Protein AF-A0A7Z9K7F6-F1 (afdb_monomer)

Sequence (144 aa):
MSQDKLQAYAQTQKSSMSSREIEAMAFTKAALKLEDTKKSLDDYDAYASALKFNQLLWTIIQADIVDQENQLPDQLKANILSLSIFVDRQTIKALADTSEKHLDVLININKNLAEGLLTQTENPEVEASVSSTKTAHAQPDVAV

Structure (mmCIF, N/CA/C/O backbone):
data_AF-A0A7Z9K7F6-F1
#
_entry.id   AF-A0A7Z9K7F6-F1
#
loop_
_atom_site.group_PDB
_atom_site.id
_atom_site.type_symbol
_atom_site.label_atom_id
_atom_site.label_alt_id
_atom_site.label_comp_id
_atom_site.label_asym_id
_atom_site.label_entity_id
_atom_site.label_seq_id
_atom_site.pdbx_PDB_ins_code
_atom_site.Cartn_x
_atom_site.Cartn_y
_atom_site.Cartn_z
_atom_site.occupancy
_atom_site.B_iso_or_equiv
_atom_site.auth_seq_id
_atom_site.auth_comp_id
_atom_site.auth_asym_id
_atom_site.auth_atom_id
_atom_site.pdbx_PDB_model_num
ATOM 1 N N . MET A 1 1 ? -21.523 9.763 38.377 1.00 50.19 1 MET A N 1
ATOM 2 C CA . MET A 1 1 ? -21.590 8.730 37.316 1.00 50.19 1 MET A CA 1
ATOM 3 C C . MET A 1 1 ? -21.676 9.295 35.890 1.00 50.19 1 MET A C 1
ATOM 5 O O . MET A 1 1 ? -21.474 8.532 34.956 1.00 50.19 1 MET A O 1
ATOM 9 N N . SER A 1 2 ? -21.927 10.598 35.687 1.00 59.06 2 SER A N 1
ATOM 10 C CA . SER A 1 2 ? -21.989 11.207 34.340 1.00 59.06 2 SER A CA 1
ATOM 11 C C . SER A 1 2 ? -20.655 11.798 33.850 1.00 59.06 2 SER A C 1
ATOM 13 O O . SER A 1 2 ? -20.435 11.870 32.648 1.00 59.06 2 SER A O 1
ATOM 15 N N . GLN A 1 3 ? -19.745 12.177 34.758 1.00 53.28 3 GLN A N 1
ATOM 16 C CA . GLN A 1 3 ? -18.414 12.700 34.404 1.00 53.28 3 GLN A CA 1
ATOM 17 C C . GLN A 1 3 ? -17.435 11.605 33.943 1.00 53.28 3 GLN A C 1
ATOM 19 O O . GLN A 1 3 ? -16.714 11.830 32.976 1.00 53.28 3 GLN A O 1
ATOM 24 N N . ASP A 1 4 ? -17.474 10.405 34.537 1.00 58.19 4 ASP A N 1
ATOM 25 C CA . ASP A 1 4 ? -16.612 9.278 34.128 1.00 58.19 4 ASP A CA 1
ATOM 26 C C . ASP A 1 4 ? -16.872 8.821 32.684 1.00 58.19 4 ASP A C 1
ATOM 28 O O . ASP A 1 4 ? -15.946 8.468 31.960 1.00 58.19 4 ASP A O 1
ATOM 32 N N . LYS A 1 5 ? -18.133 8.872 32.227 1.00 52.94 5 LYS A N 1
ATOM 33 C CA . LYS A 1 5 ? -18.502 8.485 30.855 1.00 52.94 5 LYS A CA 1
ATOM 34 C C . LYS A 1 5 ? -18.020 9.490 29.808 1.00 52.94 5 LYS A C 1
ATOM 36 O O . LYS A 1 5 ? -17.593 9.076 28.738 1.00 52.94 5 LYS A O 1
ATOM 41 N N . LEU A 1 6 ? -18.052 10.788 30.122 1.00 55.25 6 LEU A N 1
ATOM 42 C CA . LEU A 1 6 ? -17.541 11.843 29.238 1.00 55.25 6 LEU A CA 1
ATOM 43 C C . LEU A 1 6 ? -16.011 11.790 29.126 1.00 55.25 6 LEU A C 1
ATOM 45 O O . LEU A 1 6 ? -15.471 11.980 28.041 1.00 55.25 6 LEU A O 1
ATOM 49 N N . GLN A 1 7 ? -15.318 11.480 30.225 1.00 57.47 7 GLN A N 1
ATOM 50 C CA . GLN A 1 7 ? -13.862 11.311 30.231 1.00 57.47 7 GLN A CA 1
ATOM 51 C C . GLN A 1 7 ? -13.423 10.046 29.485 1.00 57.47 7 GLN A C 1
ATOM 53 O O . GLN A 1 7 ? -12.483 10.110 28.697 1.00 57.47 7 GLN A O 1
ATOM 58 N N . ALA A 1 8 ? -14.130 8.923 29.660 1.00 54.91 8 ALA A N 1
ATOM 59 C CA . ALA A 1 8 ? -13.874 7.702 28.897 1.00 54.91 8 ALA A CA 1
ATOM 60 C C . ALA A 1 8 ? -14.124 7.903 27.392 1.00 54.91 8 ALA A C 1
ATOM 62 O O . ALA A 1 8 ? -13.292 7.514 26.579 1.00 54.91 8 ALA A O 1
ATOM 63 N N . TYR A 1 9 ? -15.215 8.582 27.021 1.00 50.44 9 TYR A N 1
ATOM 64 C CA . TYR A 1 9 ? -15.524 8.888 25.622 1.00 50.44 9 TYR A CA 1
ATOM 65 C C . TYR A 1 9 ? -14.474 9.808 24.979 1.00 50.44 9 TYR A C 1
ATOM 67 O O . TYR A 1 9 ? -13.964 9.502 23.903 1.00 50.44 9 TYR A O 1
ATOM 75 N N . ALA A 1 10 ? -14.073 10.883 25.667 1.00 58.25 10 ALA A N 1
ATOM 76 C CA . ALA A 1 10 ? -13.021 11.785 25.195 1.00 58.25 10 ALA A CA 1
ATOM 77 C C . ALA A 1 10 ? -11.656 11.082 25.060 1.00 58.25 10 ALA A C 1
ATOM 79 O O . ALA A 1 10 ? -10.907 11.355 24.121 1.00 58.25 10 ALA A O 1
ATOM 80 N N . GLN A 1 11 ? -11.338 10.150 25.966 1.00 55.91 11 GLN A N 1
ATOM 81 C CA . GLN A 1 11 ? -10.105 9.366 25.907 1.00 55.91 11 GLN A CA 1
ATOM 82 C C . GLN A 1 11 ? -10.110 8.390 24.720 1.00 55.91 11 GLN A C 1
ATOM 84 O O . GLN A 1 11 ? -9.132 8.344 23.976 1.00 55.91 11 GLN A O 1
ATOM 89 N N . THR A 1 12 ? -11.212 7.665 24.488 1.00 60.19 12 THR A N 1
ATOM 90 C CA . THR A 1 12 ? -11.363 6.764 23.331 1.00 60.19 12 THR A CA 1
ATOM 91 C C . THR A 1 12 ? -11.301 7.526 22.008 1.00 60.19 12 THR A C 1
ATOM 93 O O . THR A 1 12 ? -10.617 7.083 21.085 1.00 60.19 12 THR A O 1
ATOM 96 N N . GLN A 1 13 ? -11.940 8.699 21.919 1.00 57.78 13 GLN A N 1
ATOM 97 C CA . GLN A 1 13 ? -11.863 9.548 20.727 1.00 57.78 13 GLN A CA 1
ATOM 98 C C . GLN A 1 13 ? -10.434 10.027 20.455 1.00 57.78 13 GLN A C 1
ATOM 100 O O . GLN A 1 13 ? -9.958 9.899 19.332 1.00 57.78 13 GLN A O 1
ATOM 105 N N . LYS A 1 14 ? -9.712 10.505 21.476 1.00 56.25 14 LYS A N 1
ATOM 106 C CA . LYS A 1 14 ? -8.330 10.978 21.314 1.00 56.25 14 LYS A CA 1
ATOM 107 C C . LYS A 1 14 ? -7.363 9.855 20.927 1.00 56.25 14 LYS A C 1
ATOM 109 O O . LYS A 1 14 ? -6.507 10.056 20.069 1.00 56.25 14 LYS A O 1
ATOM 114 N N . SER A 1 15 ? -7.513 8.671 21.522 1.00 61.88 15 SER A N 1
ATOM 115 C CA . SER A 1 15 ? -6.732 7.486 21.148 1.00 61.88 15 SER A CA 1
ATOM 116 C C . SER A 1 15 ? -7.024 7.036 19.714 1.00 61.88 15 SER A C 1
ATOM 118 O O . SER A 1 15 ? -6.093 6.724 18.977 1.00 61.88 15 SER A O 1
ATOM 120 N N . SER A 1 16 ? -8.290 7.067 19.286 1.00 62.12 16 SER A N 1
ATOM 121 C CA . SER A 1 16 ? -8.678 6.725 17.913 1.00 62.12 16 SER A CA 1
ATOM 122 C C . SER A 1 16 ? -8.180 7.751 16.889 1.00 62.12 16 SER A C 1
ATOM 124 O O . SER A 1 16 ? -7.662 7.361 15.846 1.00 62.12 16 SER A O 1
ATOM 126 N N . MET A 1 17 ? -8.258 9.050 17.199 1.00 60.22 17 MET A N 1
ATOM 127 C CA . MET A 1 17 ? -7.707 10.120 16.356 1.00 60.22 17 MET A CA 1
ATOM 128 C C . MET A 1 17 ? -6.197 9.955 16.159 1.00 60.22 17 MET A C 1
ATOM 130 O O . MET A 1 17 ? -5.730 9.959 15.025 1.00 60.22 17 MET A O 1
ATOM 134 N N . SER A 1 18 ? -5.451 9.697 17.240 1.00 72.81 18 SER A N 1
ATOM 135 C CA . SER A 1 18 ? -4.008 9.442 17.152 1.00 72.81 18 SER A CA 1
ATOM 136 C C . SER A 1 18 ? -3.691 8.190 16.326 1.00 72.81 18 SER A C 1
ATOM 138 O O . SER A 1 18 ? -2.716 8.193 15.576 1.00 72.81 18 SER A O 1
ATOM 140 N N . SER A 1 19 ? -4.519 7.143 16.414 1.00 81.31 19 SER A N 1
ATOM 141 C CA . SER A 1 19 ? -4.370 5.939 15.586 1.00 81.31 19 SER A CA 1
ATOM 142 C C . SER A 1 19 ? -4.558 6.250 14.098 1.00 81.31 19 SER A C 1
ATOM 144 O O . SER A 1 19 ? -3.720 5.876 13.280 1.00 81.31 19 SER A O 1
ATOM 146 N N . ARG A 1 20 ? -5.594 7.023 13.744 1.00 84.94 20 ARG A N 1
ATOM 147 C CA . ARG A 1 20 ? -5.882 7.422 12.353 1.00 84.94 20 ARG A CA 1
ATOM 148 C C . ARG A 1 20 ? -4.800 8.314 11.749 1.00 84.94 20 ARG A C 1
ATOM 150 O O . ARG A 1 20 ? -4.456 8.156 10.580 1.00 84.94 20 ARG A O 1
ATOM 157 N N . GLU A 1 21 ? -4.233 9.232 12.530 1.00 88.56 21 GLU A N 1
ATOM 158 C CA . GLU A 1 21 ? -3.105 10.063 12.088 1.00 88.56 21 GLU A CA 1
ATOM 159 C C . GLU A 1 21 ? -1.865 9.208 11.783 1.00 88.56 21 GLU A C 1
ATOM 161 O O . GLU A 1 21 ? -1.214 9.397 10.753 1.00 88.56 21 GLU A O 1
ATOM 166 N N . ILE A 1 22 ? -1.565 8.223 12.637 1.00 91.69 22 ILE A N 1
ATOM 167 C CA . ILE A 1 22 ? -0.452 7.286 12.430 1.00 91.69 22 ILE A CA 1
ATOM 168 C C . ILE A 1 22 ? -0.671 6.453 11.159 1.00 91.69 22 ILE A C 1
ATOM 170 O O . ILE A 1 22 ? 0.259 6.297 10.361 1.00 91.69 22 ILE A O 1
ATOM 174 N N . GLU A 1 23 ? -1.888 5.960 10.931 1.00 92.94 23 GLU A N 1
ATOM 175 C CA . GLU A 1 23 ? -2.253 5.235 9.709 1.00 92.94 23 GLU A CA 1
ATOM 176 C C . GLU A 1 23 ? -2.081 6.109 8.460 1.00 92.94 23 GLU A C 1
ATOM 178 O O . GLU A 1 23 ? -1.440 5.689 7.492 1.00 92.94 23 GLU A O 1
ATOM 183 N N . ALA A 1 24 ? -2.571 7.353 8.490 1.00 95.06 24 ALA A N 1
ATOM 184 C CA . ALA A 1 24 ? -2.425 8.293 7.380 1.00 95.06 24 ALA A CA 1
ATOM 185 C C . ALA A 1 24 ? -0.949 8.569 7.049 1.00 95.06 24 ALA A C 1
ATOM 187 O O . ALA A 1 24 ? -0.547 8.575 5.878 1.00 95.06 24 ALA A O 1
ATOM 188 N N . MET A 1 25 ? -0.108 8.737 8.075 1.00 95.69 25 MET A N 1
ATOM 189 C CA . MET A 1 25 ? 1.338 8.887 7.903 1.00 95.69 25 MET A CA 1
ATOM 190 C C . MET A 1 25 ? 1.983 7.630 7.308 1.00 95.69 25 MET A C 1
ATOM 192 O O . MET A 1 25 ? 2.875 7.739 6.460 1.00 95.69 25 MET A O 1
ATOM 196 N N . ALA A 1 26 ? 1.542 6.437 7.714 1.00 97.12 26 ALA A N 1
ATOM 197 C CA . ALA A 1 26 ? 2.049 5.176 7.182 1.00 97.12 26 ALA A CA 1
ATOM 198 C C . ALA A 1 26 ? 1.714 5.012 5.688 1.00 97.12 26 ALA A C 1
ATOM 200 O O . ALA A 1 26 ? 2.612 4.711 4.894 1.00 97.12 26 ALA A O 1
ATOM 201 N N . PHE A 1 27 ? 0.471 5.299 5.285 1.00 98.12 27 PHE A N 1
ATOM 202 C CA . PHE A 1 27 ? 0.065 5.310 3.875 1.00 98.12 27 PHE A CA 1
ATOM 203 C C . PHE A 1 27 ? 0.824 6.361 3.060 1.00 98.12 27 PHE A C 1
ATOM 205 O O . PHE A 1 27 ? 1.326 6.055 1.976 1.00 98.12 27 PHE A O 1
ATOM 212 N N . THR A 1 28 ? 1.005 7.567 3.606 1.00 98.12 28 THR A N 1
ATOM 213 C CA . THR A 1 28 ? 1.811 8.622 2.969 1.00 98.12 28 THR A CA 1
ATOM 214 C C . THR A 1 28 ? 3.245 8.149 2.729 1.00 98.12 28 THR A C 1
ATOM 216 O O . THR A 1 28 ? 3.782 8.283 1.629 1.00 98.12 28 THR A O 1
ATOM 219 N N . LYS A 1 29 ? 3.867 7.523 3.734 1.00 98.19 29 LYS A N 1
ATOM 220 C CA . LYS A 1 29 ? 5.222 6.973 3.622 1.00 98.19 29 LYS A CA 1
ATOM 221 C C . LYS A 1 29 ? 5.315 5.867 2.568 1.00 98.19 29 LYS A C 1
ATOM 223 O O . LYS A 1 29 ? 6.304 5.821 1.837 1.00 98.19 29 LYS A O 1
ATOM 228 N N . ALA A 1 30 ? 4.316 4.989 2.475 1.00 98.38 30 ALA A N 1
ATOM 229 C CA . ALA A 1 30 ? 4.265 3.956 1.441 1.00 98.38 30 ALA A CA 1
ATOM 230 C C . ALA A 1 30 ? 4.156 4.566 0.037 1.00 98.38 30 ALA A C 1
ATOM 232 O O . ALA A 1 30 ? 4.911 4.179 -0.853 1.00 98.38 30 ALA A O 1
ATOM 233 N N . ALA A 1 31 ? 3.283 5.562 -0.148 1.00 98.44 31 ALA A N 1
ATOM 234 C CA . ALA A 1 31 ? 3.149 6.279 -1.413 1.00 98.44 31 ALA A CA 1
ATOM 235 C C . ALA A 1 31 ? 4.462 6.953 -1.839 1.00 98.44 31 ALA A C 1
ATOM 237 O O . ALA A 1 31 ? 4.877 6.800 -2.983 1.00 98.44 31 ALA A O 1
ATOM 238 N N . LEU A 1 32 ? 5.147 7.641 -0.919 1.00 98.19 32 LEU A N 1
ATOM 239 C CA . LEU A 1 32 ? 6.433 8.288 -1.203 1.00 98.19 32 LEU A CA 1
ATOM 240 C C . LEU A 1 32 ? 7.515 7.278 -1.594 1.00 98.19 32 LEU A C 1
ATOM 242 O O . LEU A 1 32 ? 8.235 7.504 -2.559 1.00 98.19 32 LEU A O 1
ATOM 246 N N . LYS A 1 33 ? 7.594 6.136 -0.899 1.00 97.94 33 LYS A N 1
ATOM 247 C CA . LYS A 1 33 ? 8.545 5.069 -1.245 1.00 97.94 33 LYS A CA 1
ATOM 248 C C . LYS A 1 33 ? 8.325 4.516 -2.650 1.00 97.94 33 LYS A C 1
ATOM 250 O O . LYS A 1 33 ? 9.299 4.266 -3.347 1.00 97.94 33 LYS A O 1
ATOM 255 N N . LEU A 1 34 ? 7.070 4.318 -3.047 1.00 98.25 34 LEU A N 1
ATOM 256 C CA . LEU A 1 34 ? 6.727 3.873 -4.399 1.00 98.25 34 LEU A CA 1
ATOM 257 C C . LEU A 1 34 ? 6.991 4.974 -5.442 1.00 98.25 34 LEU A C 1
ATOM 259 O O . LEU A 1 34 ? 7.394 4.673 -6.557 1.00 98.25 34 LEU A O 1
ATOM 263 N N . GLU A 1 35 ? 6.791 6.250 -5.103 1.00 97.75 35 GLU A N 1
ATOM 264 C CA . GLU A 1 35 ? 7.104 7.368 -6.003 1.00 97.75 35 GLU A CA 1
ATOM 265 C C . GLU A 1 35 ? 8.618 7.516 -6.219 1.00 97.75 35 GLU A C 1
ATOM 267 O O . GLU A 1 35 ? 9.071 7.788 -7.328 1.00 97.75 35 GLU A O 1
ATOM 272 N N . ASP A 1 36 ? 9.420 7.301 -5.175 1.00 96.38 36 ASP A N 1
ATOM 273 C CA . ASP A 1 36 ? 10.877 7.380 -5.269 1.00 96.38 36 ASP A CA 1
ATOM 274 C C . A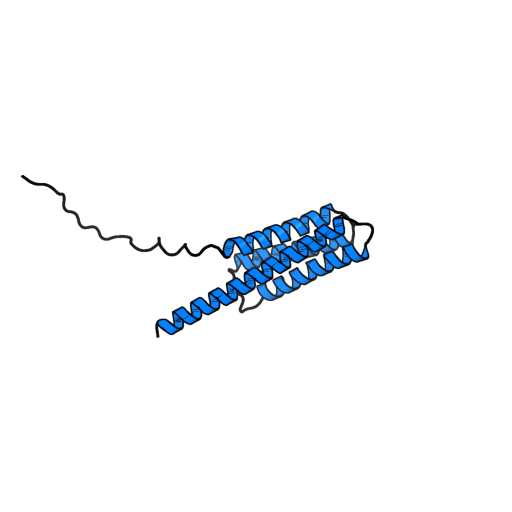SP A 1 36 ? 11.457 6.315 -6.204 1.00 96.38 36 ASP A C 1
ATOM 276 O O . ASP A 1 36 ? 12.385 6.620 -6.955 1.00 96.38 36 ASP A O 1
ATOM 280 N N . THR A 1 37 ? 10.893 5.102 -6.232 1.00 95.00 37 THR A N 1
ATOM 281 C CA . THR A 1 37 ? 11.368 4.041 -7.137 1.00 95.00 37 THR A CA 1
ATOM 282 C C . THR A 1 37 ? 11.027 4.301 -8.601 1.00 95.00 37 THR A C 1
ATOM 284 O O . THR A 1 37 ? 11.732 3.805 -9.476 1.00 95.00 37 THR A O 1
ATOM 287 N N . LYS A 1 38 ? 10.031 5.146 -8.910 1.00 93.56 38 LYS A N 1
ATOM 288 C CA . LYS A 1 38 ? 9.758 5.568 -10.298 1.00 93.56 38 LYS A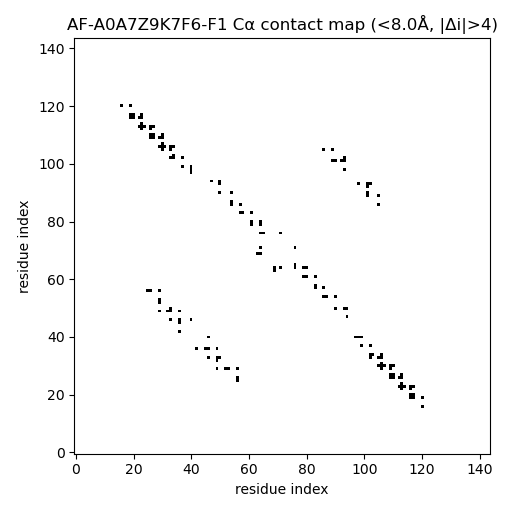 CA 1
ATOM 289 C C . LYS A 1 38 ? 10.926 6.323 -10.930 1.00 93.56 38 LYS A C 1
ATOM 291 O O . LYS A 1 38 ? 11.035 6.361 -12.147 1.00 93.56 38 LYS A O 1
ATOM 296 N N . LYS A 1 39 ? 11.815 6.912 -10.123 1.00 91.38 39 LYS A N 1
ATOM 297 C CA . LYS A 1 39 ? 12.995 7.637 -10.619 1.00 91.38 39 LYS A CA 1
ATOM 298 C C . LYS A 1 39 ? 14.058 6.703 -11.214 1.00 91.38 39 LYS A C 1
ATOM 300 O O . LYS A 1 39 ? 14.894 7.182 -11.972 1.00 91.38 39 LYS A O 1
ATOM 305 N N . SER A 1 40 ? 14.045 5.413 -10.858 1.00 90.94 40 SER A N 1
ATOM 306 C CA . SER A 1 40 ? 15.031 4.413 -11.290 1.00 90.94 40 SER A CA 1
ATOM 307 C C . SER A 1 40 ? 14.412 3.009 -11.242 1.00 90.94 40 SER A C 1
ATOM 309 O O . SER A 1 40 ? 14.562 2.276 -10.268 1.00 90.94 40 SER A O 1
ATOM 311 N N . LEU A 1 41 ? 13.662 2.639 -12.284 1.00 92.19 41 LEU A N 1
ATOM 312 C CA . LEU A 1 41 ? 13.036 1.309 -12.384 1.00 92.19 41 LEU A CA 1
ATOM 313 C C . LEU A 1 41 ? 14.026 0.174 -12.685 1.00 92.19 41 LEU A C 1
ATOM 315 O O . LEU A 1 41 ? 13.682 -1.000 -12.562 1.00 92.19 41 LEU A O 1
ATOM 319 N N . ASP A 1 42 ? 15.228 0.523 -13.128 1.00 93.50 42 ASP A N 1
ATOM 320 C CA . ASP A 1 42 ? 16.341 -0.386 -13.383 1.00 93.50 42 ASP A CA 1
ATOM 321 C C . ASP A 1 42 ? 16.938 -0.967 -12.090 1.00 93.50 42 ASP A C 1
ATOM 323 O O . ASP A 1 42 ? 17.479 -2.074 -12.113 1.00 93.50 42 ASP A O 1
ATOM 327 N N . ASP A 1 43 ? 16.765 -0.286 -10.953 1.00 95.50 43 ASP A N 1
ATOM 328 C CA . ASP A 1 43 ? 17.051 -0.839 -9.628 1.00 95.50 43 ASP A CA 1
ATOM 329 C C . ASP A 1 43 ? 15.882 -1.716 -9.147 1.00 95.50 43 ASP A C 1
ATOM 331 O O . ASP A 1 43 ? 14.980 -1.295 -8.410 1.00 95.50 43 ASP A O 1
ATOM 335 N N . TYR A 1 44 ? 15.895 -2.975 -9.591 1.00 95.50 44 TYR A N 1
ATOM 336 C CA . TYR A 1 44 ? 14.858 -3.942 -9.238 1.00 95.50 44 TYR A CA 1
ATOM 337 C C . TYR A 1 44 ? 14.797 -4.235 -7.730 1.00 95.50 44 TYR A C 1
ATOM 339 O O . TYR A 1 44 ? 13.711 -4.475 -7.198 1.00 95.50 44 TYR A O 1
ATOM 347 N N . ASP A 1 45 ? 15.924 -4.193 -7.017 1.00 96.25 45 ASP A N 1
ATOM 348 C CA . ASP A 1 45 ? 15.945 -4.458 -5.576 1.00 96.25 45 ASP A CA 1
ATOM 349 C C . ASP A 1 45 ? 15.244 -3.334 -4.804 1.00 96.25 45 ASP A C 1
ATOM 351 O O . ASP A 1 45 ? 14.418 -3.607 -3.922 1.00 96.25 45 ASP A O 1
ATOM 355 N N . ALA A 1 46 ? 15.494 -2.072 -5.171 1.00 96.12 46 ALA A N 1
ATOM 356 C CA . ALA A 1 46 ? 14.761 -0.933 -4.624 1.00 96.12 46 ALA A CA 1
ATOM 357 C C . ALA A 1 46 ? 13.266 -1.001 -4.974 1.00 96.12 46 ALA A C 1
ATOM 359 O O . ALA A 1 46 ? 12.419 -0.824 -4.090 1.00 96.12 46 ALA A O 1
ATOM 360 N N . TYR A 1 47 ? 12.935 -1.328 -6.228 1.00 97.62 47 TYR A N 1
ATOM 361 C CA . TYR A 1 47 ? 11.560 -1.504 -6.702 1.00 97.62 47 TYR A CA 1
ATOM 362 C C . TYR A 1 47 ? 10.804 -2.572 -5.894 1.00 97.62 47 TYR A C 1
ATOM 364 O O . TYR A 1 47 ? 9.747 -2.304 -5.311 1.00 97.62 47 TYR A O 1
ATOM 372 N N . ALA A 1 48 ? 11.376 -3.773 -5.782 1.00 97.56 48 ALA A N 1
ATOM 373 C CA . ALA A 1 48 ? 10.789 -4.884 -5.043 1.00 97.56 48 ALA A CA 1
ATOM 374 C C . ALA A 1 48 ? 10.700 -4.592 -3.537 1.00 97.56 48 ALA A C 1
ATOM 376 O O . ALA A 1 48 ? 9.731 -4.988 -2.886 1.00 97.56 48 ALA A O 1
ATOM 377 N N . SER A 1 49 ? 11.679 -3.884 -2.969 1.00 97.75 49 SER A N 1
ATOM 378 C CA . SER A 1 49 ? 11.668 -3.464 -1.564 1.00 97.75 49 SER A CA 1
ATOM 379 C C . SER A 1 49 ? 10.530 -2.483 -1.261 1.00 97.75 49 SER A C 1
ATOM 381 O O . SER A 1 49 ? 9.822 -2.650 -0.265 1.00 97.75 49 SER A O 1
ATOM 383 N N . ALA A 1 50 ? 10.280 -1.504 -2.138 1.00 98.06 50 ALA A N 1
ATOM 384 C CA . ALA A 1 50 ? 9.159 -0.575 -1.985 1.00 98.06 50 ALA A CA 1
ATOM 385 C C . ALA A 1 50 ? 7.798 -1.286 -2.073 1.00 98.06 50 ALA A C 1
ATOM 387 O O . ALA A 1 50 ? 6.911 -1.025 -1.258 1.00 98.06 50 ALA A O 1
ATOM 388 N N . LEU A 1 51 ? 7.651 -2.237 -3.000 1.00 98.38 51 LEU A N 1
ATOM 389 C CA . LEU A 1 51 ? 6.450 -3.068 -3.117 1.00 98.38 51 LEU A CA 1
ATOM 390 C C . LEU A 1 51 ? 6.222 -3.955 -1.887 1.00 98.38 51 LEU A C 1
ATOM 392 O O . LEU A 1 51 ? 5.105 -4.014 -1.376 1.00 98.38 51 LEU A O 1
ATOM 396 N N . LYS A 1 52 ? 7.274 -4.590 -1.356 1.00 98.00 52 LYS A N 1
ATOM 397 C CA . LYS A 1 52 ? 7.198 -5.376 -0.111 1.00 98.00 52 LYS A CA 1
ATOM 398 C C . LYS A 1 52 ? 6.832 -4.511 1.091 1.00 98.00 52 LYS A C 1
ATOM 400 O O . LYS A 1 52 ? 6.041 -4.936 1.926 1.00 98.00 52 LYS A O 1
ATOM 405 N N . PHE A 1 53 ? 7.371 -3.293 1.171 1.00 98.31 53 PHE A N 1
ATOM 406 C CA . PHE A 1 53 ? 6.988 -2.335 2.206 1.00 98.31 53 PHE A CA 1
ATOM 407 C C . PHE A 1 53 ? 5.495 -1.990 2.120 1.00 98.31 53 PHE A C 1
ATOM 409 O O . PHE A 1 53 ? 4.804 -2.008 3.137 1.00 98.31 53 PHE A O 1
ATOM 416 N N . ASN A 1 54 ? 4.993 -1.721 0.911 1.00 98.31 54 ASN A N 1
ATOM 417 C CA . ASN A 1 54 ? 3.572 -1.477 0.681 1.00 98.31 54 ASN A CA 1
ATOM 418 C C . ASN A 1 54 ? 2.711 -2.682 1.093 1.00 98.31 54 ASN A C 1
ATOM 420 O O . ASN A 1 54 ? 1.736 -2.516 1.819 1.00 98.31 54 ASN A O 1
ATOM 424 N N . GLN A 1 55 ? 3.090 -3.893 0.684 1.00 98.00 55 GLN A N 1
ATOM 425 C CA . GLN A 1 55 ? 2.365 -5.111 1.047 1.00 98.00 55 GLN A CA 1
ATOM 426 C C . GLN A 1 55 ? 2.328 -5.336 2.563 1.00 98.00 55 GLN A C 1
ATOM 428 O O . GLN A 1 55 ? 1.268 -5.629 3.108 1.00 98.00 55 GLN A O 1
ATOM 433 N N . LEU A 1 56 ? 3.455 -5.141 3.255 1.00 97.94 56 LEU A N 1
ATOM 434 C CA . LEU A 1 56 ? 3.527 -5.281 4.710 1.00 97.94 56 LEU A CA 1
ATOM 435 C C . LEU A 1 56 ? 2.582 -4.309 5.426 1.00 97.94 56 LEU A C 1
ATOM 437 O O . LEU A 1 56 ? 1.895 -4.713 6.362 1.00 97.94 56 LEU A O 1
ATOM 441 N N . LEU A 1 57 ? 2.519 -3.048 4.981 1.00 98.19 57 LEU A N 1
ATOM 442 C CA . LEU A 1 57 ? 1.560 -2.081 5.517 1.00 98.19 57 LEU A CA 1
ATOM 443 C C . LEU A 1 57 ? 0.126 -2.605 5.379 1.00 98.19 57 LEU A C 1
ATOM 445 O O . LEU A 1 57 ? -0.618 -2.626 6.353 1.00 98.19 57 LEU A O 1
ATOM 449 N N . TRP A 1 58 ? -0.243 -3.086 4.193 1.00 98.00 58 TRP A N 1
ATOM 450 C CA . TRP A 1 58 ? -1.578 -3.627 3.946 1.00 98.00 58 TRP A CA 1
ATOM 451 C C . TRP A 1 58 ? -1.886 -4.892 4.753 1.00 98.00 58 TRP A C 1
ATOM 453 O O . TRP A 1 58 ? -3.024 -5.060 5.185 1.00 98.00 58 TRP A O 1
ATOM 463 N N . THR A 1 59 ? -0.892 -5.741 5.030 1.00 96.62 59 THR A N 1
ATOM 464 C CA . THR A 1 59 ? -1.044 -6.875 5.957 1.00 96.62 59 THR A CA 1
ATOM 465 C C . THR A 1 59 ? -1.351 -6.408 7.381 1.00 96.62 59 THR A C 1
ATOM 467 O O . THR A 1 59 ? -2.227 -6.975 8.028 1.00 96.62 59 THR A O 1
ATOM 470 N N . ILE A 1 60 ? -0.672 -5.363 7.864 1.00 95.62 60 ILE A N 1
ATOM 471 C CA . ILE A 1 60 ? -0.921 -4.794 9.199 1.00 95.62 60 ILE A CA 1
ATOM 472 C C . ILE A 1 60 ? -2.333 -4.204 9.273 1.00 95.62 60 ILE A C 1
ATOM 474 O O . ILE A 1 60 ? -3.067 -4.504 10.208 1.00 95.62 60 ILE A O 1
ATOM 478 N N . ILE A 1 61 ? -2.737 -3.430 8.261 1.00 94.75 61 ILE A N 1
ATOM 479 C CA . ILE A 1 61 ? -4.090 -2.863 8.181 1.00 94.75 61 ILE A CA 1
ATOM 480 C C . ILE A 1 61 ? -5.138 -3.975 8.141 1.00 94.75 61 ILE A C 1
ATOM 482 O O . ILE A 1 61 ? -6.117 -3.924 8.872 1.00 94.75 61 ILE A O 1
ATOM 486 N N . GLN A 1 62 ? -4.936 -5.015 7.331 1.00 95.38 62 GLN A N 1
ATOM 487 C CA . GLN A 1 62 ? -5.857 -6.147 7.289 1.00 95.38 62 GLN A CA 1
ATOM 488 C C . GLN A 1 62 ? -5.989 -6.822 8.660 1.00 95.38 62 GLN A C 1
ATOM 490 O O . GLN A 1 62 ? -7.110 -7.137 9.053 1.00 95.38 62 GLN A O 1
ATOM 495 N N . ALA A 1 63 ? -4.876 -7.032 9.370 1.00 94.81 63 ALA A N 1
ATOM 496 C CA . ALA A 1 63 ? -4.879 -7.633 10.700 1.00 94.81 63 ALA A CA 1
ATOM 497 C C . ALA A 1 63 ? -5.683 -6.796 11.709 1.00 94.81 63 ALA A C 1
ATOM 499 O O . ALA A 1 63 ? -6.476 -7.364 12.453 1.00 94.81 63 ALA A O 1
ATOM 500 N N . ASP A 1 64 ? -5.540 -5.468 11.681 1.00 93.12 64 ASP A N 1
ATOM 501 C CA . ASP A 1 64 ? -6.326 -4.560 12.526 1.00 93.12 64 ASP A CA 1
ATOM 502 C C . ASP A 1 64 ? -7.827 -4.589 12.180 1.00 93.12 64 ASP A C 1
ATOM 504 O O . ASP A 1 64 ? -8.683 -4.660 13.058 1.00 93.12 64 ASP A O 1
ATOM 508 N N . ILE A 1 65 ? -8.172 -4.613 10.891 1.00 92.94 65 ILE A N 1
ATOM 509 C CA . ILE A 1 65 ? -9.568 -4.598 10.426 1.00 92.94 65 ILE A CA 1
ATOM 510 C C . ILE A 1 65 ? -10.342 -5.861 10.822 1.00 92.94 65 ILE A C 1
ATOM 512 O O . ILE A 1 65 ? -11.551 -5.786 11.072 1.00 92.94 65 ILE A O 1
ATOM 516 N N . VAL A 1 66 ? -9.677 -7.021 10.845 1.00 93.19 66 VAL A N 1
ATOM 517 C CA . VAL A 1 66 ? -10.303 -8.300 11.229 1.00 93.19 66 VAL A CA 1
ATOM 518 C C . VAL A 1 66 ? -10.307 -8.541 12.738 1.00 93.19 66 VAL A C 1
ATOM 520 O O . VAL A 1 66 ? -10.901 -9.527 13.181 1.00 93.19 66 VAL A O 1
ATOM 523 N N . ASP A 1 67 ? -9.670 -7.668 13.520 1.00 92.75 67 ASP A N 1
ATOM 524 C CA . ASP A 1 67 ? -9.695 -7.755 14.974 1.00 92.75 67 ASP A CA 1
ATOM 525 C C . ASP A 1 67 ? -11.134 -7.594 15.504 1.00 92.75 67 ASP A C 1
ATOM 527 O O . ASP A 1 67 ? -11.939 -6.804 14.993 1.00 92.75 67 ASP A O 1
ATOM 531 N N . GLN A 1 68 ? -11.481 -8.373 16.531 1.00 87.38 68 GLN A N 1
ATOM 532 C CA . GLN A 1 68 ? -12.814 -8.345 17.140 1.00 87.38 68 GLN A CA 1
ATOM 533 C C . GLN A 1 68 ? -13.085 -7.029 17.877 1.00 87.38 68 GLN A C 1
ATOM 535 O O . GLN A 1 68 ? -14.243 -6.633 18.011 1.00 87.38 68 GLN A O 1
ATOM 540 N N . GLU A 1 69 ? -12.035 -6.346 18.333 1.00 88.88 69 GLU A N 1
ATOM 541 C CA . GLU A 1 69 ? -12.112 -5.052 19.006 1.00 88.88 69 GLU A CA 1
ATOM 542 C C . GLU A 1 69 ? -12.224 -3.880 18.018 1.00 88.88 69 GLU A C 1
ATOM 544 O O . GLU A 1 69 ? -12.520 -2.755 18.431 1.00 88.88 69 GLU A O 1
ATOM 549 N N . ASN A 1 70 ? -12.045 -4.116 16.711 1.00 89.00 70 ASN A N 1
ATOM 550 C CA . ASN A 1 70 ? -12.176 -3.073 15.701 1.00 89.00 70 ASN A CA 1
ATOM 551 C C . ASN A 1 70 ? -13.641 -2.613 15.581 1.00 89.00 70 ASN A C 1
ATOM 553 O O . ASN A 1 70 ? -14.546 -3.403 15.302 1.00 89.00 70 ASN A O 1
ATOM 557 N N . GLN A 1 71 ? -13.883 -1.313 15.749 1.00 88.44 71 GLN A N 1
ATOM 558 C CA . GLN A 1 71 ? -15.232 -0.734 15.842 1.00 88.44 71 GLN A CA 1
ATOM 559 C C . GLN A 1 71 ? -15.761 -0.171 14.515 1.00 88.44 71 GLN A C 1
ATOM 561 O O . GLN A 1 71 ? -16.788 0.510 14.495 1.00 88.44 71 GLN A O 1
ATOM 566 N N . LEU A 1 72 ? -15.071 -0.407 13.395 1.00 87.56 72 LEU A N 1
ATOM 567 C CA . LEU A 1 72 ? -15.547 0.071 12.100 1.00 87.56 72 LEU A CA 1
ATOM 568 C C . LEU A 1 72 ? -16.827 -0.669 11.670 1.00 87.56 72 LEU A C 1
ATOM 570 O O . LEU A 1 72 ? -16.961 -1.867 11.927 1.00 87.56 72 LEU A O 1
ATOM 574 N N . PRO A 1 73 ? -17.753 0.004 10.963 1.00 91.50 73 PRO A N 1
ATOM 575 C CA . PRO A 1 73 ? -18.932 -0.650 10.404 1.00 91.50 73 PRO A CA 1
ATOM 576 C C . PRO A 1 73 ? -18.561 -1.798 9.457 1.00 91.50 73 PRO A C 1
ATOM 578 O O . PRO A 1 73 ? -17.637 -1.661 8.652 1.00 91.50 73 PRO A O 1
ATOM 581 N N . ASP A 1 74 ? -19.334 -2.886 9.474 1.00 90.44 74 ASP A N 1
ATOM 582 C CA . ASP A 1 74 ? -19.055 -4.099 8.685 1.00 90.44 74 ASP A CA 1
ATOM 583 C C . ASP A 1 74 ? -18.872 -3.821 7.189 1.00 90.44 74 ASP A C 1
ATOM 585 O O . ASP A 1 74 ? -17.963 -4.357 6.556 1.00 90.44 74 ASP A O 1
ATOM 589 N N . GLN A 1 75 ? -19.686 -2.927 6.621 1.00 92.75 75 GLN A N 1
ATOM 590 C CA . GLN A 1 75 ? -19.559 -2.542 5.215 1.00 92.75 75 GLN A CA 1
ATOM 591 C C . GLN A 1 75 ? -18.212 -1.868 4.922 1.00 92.75 75 GLN A C 1
ATOM 593 O O . GLN A 1 75 ? -17.618 -2.097 3.868 1.00 92.75 75 GLN A O 1
ATOM 598 N N . LEU A 1 76 ? -17.719 -1.037 5.844 1.00 90.25 76 LEU A N 1
ATOM 599 C CA . LEU A 1 76 ? -16.432 -0.368 5.689 1.00 90.25 76 LEU A CA 1
ATOM 600 C C . LEU A 1 76 ? -15.285 -1.374 5.817 1.00 90.25 76 LEU A C 1
ATOM 602 O O . LEU A 1 76 ? -14.394 -1.373 4.968 1.00 90.25 76 LEU A O 1
ATOM 606 N N . LYS A 1 77 ? -15.352 -2.284 6.798 1.00 92.19 77 LYS A N 1
ATOM 607 C CA . LYS A 1 77 ? -14.401 -3.399 6.925 1.00 92.19 77 LYS A CA 1
ATOM 608 C C . LYS A 1 77 ? -14.345 -4.223 5.635 1.00 92.19 77 LYS A C 1
ATOM 610 O O . LYS A 1 77 ? -13.267 -4.423 5.082 1.00 92.19 77 LYS A O 1
ATOM 615 N N . ALA A 1 78 ? -15.498 -4.623 5.094 1.00 95.75 78 ALA A N 1
ATOM 616 C CA . ALA A 1 78 ? -15.586 -5.392 3.851 1.00 95.75 78 ALA A CA 1
ATOM 617 C C . ALA A 1 78 ? -14.979 -4.655 2.643 1.00 95.75 78 ALA A C 1
ATOM 619 O O . ALA A 1 78 ? -14.281 -5.266 1.827 1.00 95.75 78 ALA A O 1
ATOM 620 N N . ASN A 1 79 ? -15.196 -3.340 2.539 1.00 95.19 79 ASN A N 1
ATOM 621 C CA . ASN A 1 79 ? -14.598 -2.519 1.487 1.00 95.19 79 ASN A CA 1
ATOM 622 C C . ASN A 1 79 ? -13.064 -2.461 1.616 1.00 95.19 79 ASN A C 1
ATOM 624 O O . ASN A 1 79 ? -12.366 -2.627 0.615 1.00 95.19 79 ASN A O 1
ATOM 628 N N . ILE A 1 80 ? -12.532 -2.283 2.831 1.00 94.88 80 ILE A N 1
ATOM 629 C CA . ILE A 1 80 ? -11.080 -2.242 3.082 1.00 94.88 80 ILE A CA 1
ATOM 630 C C . ILE A 1 80 ? -10.436 -3.603 2.788 1.00 94.88 80 ILE A C 1
ATOM 632 O O . ILE A 1 80 ? -9.412 -3.659 2.112 1.00 94.88 80 ILE A O 1
ATOM 636 N N . LEU A 1 81 ? -11.066 -4.706 3.203 1.00 96.50 81 LEU A N 1
ATOM 637 C CA . LEU A 1 81 ? -10.603 -6.063 2.884 1.00 96.50 81 LEU A CA 1
ATOM 638 C C . LEU A 1 81 ? -10.628 -6.345 1.375 1.00 96.50 81 LEU A C 1
ATOM 640 O O . LEU A 1 81 ? -9.734 -6.993 0.834 1.00 96.50 81 LEU A O 1
ATOM 644 N N . SER A 1 82 ? -11.628 -5.828 0.660 1.00 97.69 82 SER A N 1
ATOM 645 C CA . SER A 1 82 ? -11.677 -5.943 -0.802 1.00 97.69 82 SER A CA 1
ATOM 646 C C . SER A 1 82 ? -10.535 -5.170 -1.467 1.00 97.69 82 SER A C 1
ATOM 648 O O . SER A 1 82 ? -9.917 -5.666 -2.413 1.00 97.69 82 SER A O 1
ATOM 650 N N . LEU A 1 83 ? -10.216 -3.977 -0.953 1.00 97.31 83 LEU A N 1
ATOM 651 C CA . LEU A 1 83 ? -9.066 -3.195 -1.407 1.00 97.31 83 LEU A CA 1
ATOM 652 C C . LEU A 1 83 ? -7.737 -3.888 -1.091 1.00 97.31 83 LEU 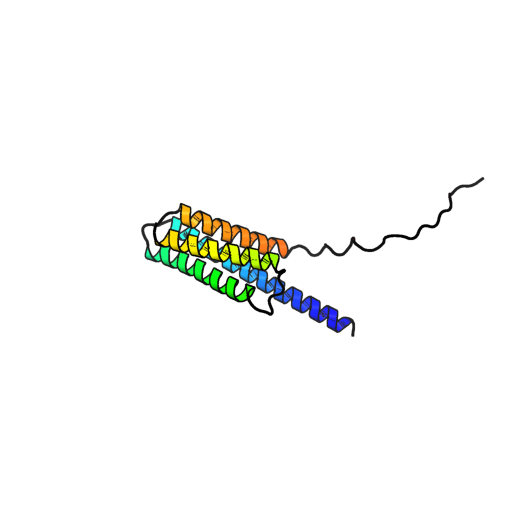A C 1
ATOM 654 O O . LEU A 1 83 ? -6.860 -3.890 -1.952 1.00 97.31 83 LEU A O 1
ATOM 658 N N . SER A 1 84 ? -7.589 -4.530 0.073 1.00 97.25 84 SER A N 1
ATOM 659 C CA . SER A 1 84 ? -6.350 -5.238 0.419 1.00 97.25 84 SER A CA 1
ATOM 660 C C . SER A 1 84 ? -6.066 -6.378 -0.565 1.00 97.25 84 SER A C 1
ATOM 662 O O . SER A 1 84 ? -4.961 -6.480 -1.091 1.00 97.25 84 SER A O 1
ATOM 664 N N . ILE A 1 85 ? -7.094 -7.155 -0.931 1.00 97.69 85 ILE A N 1
ATOM 665 C CA . ILE A 1 85 ? -6.987 -8.211 -1.952 1.00 97.69 85 ILE A CA 1
ATOM 666 C C . ILE A 1 85 ? -6.572 -7.630 -3.311 1.00 97.69 85 ILE A C 1
ATOM 668 O O . ILE A 1 85 ? -5.770 -8.228 -4.035 1.00 97.69 85 ILE A O 1
ATOM 672 N N . PHE A 1 86 ? -7.128 -6.477 -3.691 1.00 98.31 86 PHE A N 1
ATOM 673 C CA . PHE A 1 86 ? -6.731 -5.796 -4.921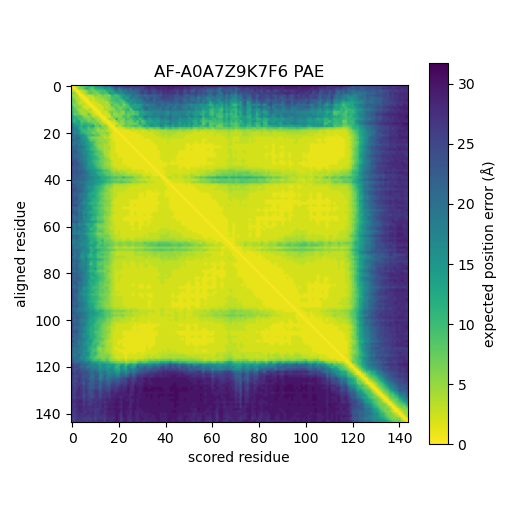 1.00 98.31 86 PHE A CA 1
ATOM 674 C C . PHE A 1 86 ? -5.258 -5.369 -4.876 1.00 98.31 86 PHE A C 1
ATOM 676 O O . PHE A 1 86 ? -4.526 -5.615 -5.837 1.00 98.31 86 PHE A O 1
ATOM 683 N N . VAL A 1 87 ? -4.813 -4.780 -3.765 1.00 98.25 87 VAL A N 1
ATOM 684 C CA . VAL A 1 87 ? -3.427 -4.335 -3.579 1.00 98.25 87 VAL A CA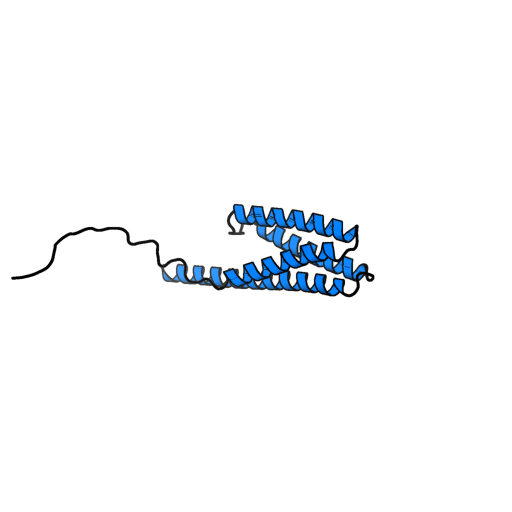 1
ATOM 685 C C . VAL A 1 87 ? -2.449 -5.505 -3.628 1.00 98.25 87 VAL A C 1
ATOM 687 O O . VAL A 1 87 ? -1.417 -5.384 -4.289 1.00 98.25 87 VAL A O 1
ATOM 690 N N . ASP A 1 88 ? -2.780 -6.650 -3.031 1.00 97.94 88 ASP A N 1
ATOM 691 C CA . ASP A 1 88 ? -1.951 -7.857 -3.116 1.00 97.94 88 ASP A CA 1
ATOM 692 C C . ASP A 1 88 ? -1.781 -8.324 -4.564 1.00 97.94 88 ASP A C 1
ATOM 694 O O . ASP A 1 88 ? -0.662 -8.532 -5.039 1.00 97.94 88 ASP A O 1
ATOM 698 N N . ARG A 1 89 ? -2.888 -8.422 -5.312 1.00 98.19 89 ARG A N 1
ATOM 699 C CA . ARG A 1 89 ? -2.860 -8.808 -6.733 1.00 98.19 89 ARG A CA 1
ATOM 700 C C . ARG A 1 89 ? -2.053 -7.823 -7.571 1.00 98.19 89 ARG A C 1
ATOM 702 O O . ARG A 1 89 ? -1.265 -8.237 -8.419 1.00 98.19 89 ARG A O 1
ATOM 709 N N . GLN A 1 90 ? -2.241 -6.529 -7.331 1.00 98.38 90 GLN A N 1
ATOM 710 C CA . GLN A 1 90 ? -1.519 -5.476 -8.031 1.00 98.38 90 GLN A CA 1
ATOM 711 C C . GLN A 1 90 ? -0.024 -5.492 -7.690 1.00 98.38 90 GLN A C 1
ATOM 713 O O . GLN A 1 90 ? 0.802 -5.281 -8.574 1.00 98.38 90 GLN A O 1
ATOM 718 N N . THR A 1 91 ? 0.330 -5.799 -6.442 1.00 97.81 91 THR A N 1
ATOM 719 C CA . THR A 1 91 ? 1.721 -5.936 -5.992 1.00 97.81 91 THR A CA 1
ATOM 720 C C . THR A 1 91 ? 2.402 -7.121 -6.667 1.00 97.81 91 THR A C 1
ATOM 722 O O . THR A 1 91 ? 3.500 -6.974 -7.197 1.00 97.81 91 THR A O 1
ATOM 725 N N . ILE A 1 92 ? 1.737 -8.279 -6.728 1.00 97.81 92 ILE A N 1
ATOM 726 C CA . ILE A 1 92 ? 2.245 -9.459 -7.446 1.00 97.81 92 ILE A CA 1
ATOM 727 C C . ILE A 1 92 ? 2.447 -9.139 -8.929 1.00 97.81 92 ILE A C 1
ATOM 729 O O . ILE A 1 92 ? 3.479 -9.487 -9.498 1.00 97.81 92 ILE A O 1
ATOM 733 N N . LYS A 1 93 ? 1.486 -8.444 -9.550 1.00 97.94 93 LYS A N 1
ATOM 734 C CA . LYS A 1 93 ? 1.598 -8.010 -10.944 1.00 97.94 93 LYS A CA 1
ATOM 735 C C . LYS A 1 93 ? 2.810 -7.102 -11.159 1.00 97.94 93 LYS A C 1
ATOM 737 O O . LYS A 1 93 ? 3.562 -7.334 -12.093 1.00 97.94 93 LYS A O 1
ATOM 742 N N . ALA A 1 94 ? 3.009 -6.123 -10.279 1.00 97.44 94 ALA A N 1
ATOM 743 C CA . ALA A 1 94 ? 4.137 -5.199 -10.329 1.00 97.44 94 ALA A CA 1
ATOM 744 C C . ALA A 1 94 ? 5.488 -5.920 -10.171 1.00 97.44 94 ALA A C 1
ATOM 746 O O . ALA A 1 94 ? 6.430 -5.623 -10.892 1.00 97.44 94 ALA A O 1
ATOM 747 N N . LEU A 1 95 ? 5.578 -6.908 -9.272 1.00 97.00 95 LEU A N 1
ATOM 748 C CA . LEU A 1 95 ? 6.783 -7.732 -9.104 1.00 97.00 95 LEU A CA 1
ATOM 749 C C . LEU A 1 95 ? 7.083 -8.606 -10.333 1.00 97.00 95 LEU A C 1
ATOM 751 O O . LEU A 1 95 ? 8.244 -8.883 -10.613 1.00 97.00 95 LEU A O 1
ATOM 755 N N . ALA A 1 96 ? 6.051 -9.077 -11.035 1.00 97.06 96 ALA A N 1
ATOM 756 C CA . ALA A 1 96 ? 6.208 -9.932 -12.212 1.00 97.06 96 ALA A CA 1
ATOM 757 C C . ALA A 1 96 ? 6.507 -9.146 -13.500 1.00 97.06 96 ALA A C 1
ATOM 759 O O . ALA A 1 96 ? 7.150 -9.678 -14.403 1.00 97.06 96 ALA A O 1
ATOM 760 N N . ASP A 1 97 ? 6.021 -7.909 -13.591 1.00 95.75 97 ASP A N 1
ATOM 761 C CA . ASP A 1 97 ? 6.153 -7.024 -14.746 1.00 95.75 97 ASP A CA 1
ATOM 762 C C . ASP A 1 97 ? 6.506 -5.616 -14.253 1.00 95.75 97 ASP A C 1
ATOM 764 O O . ASP A 1 97 ? 5.646 -4.875 -13.779 1.00 95.75 97 ASP A O 1
ATOM 768 N N . THR A 1 98 ? 7.785 -5.245 -14.305 1.00 95.44 98 THR A N 1
ATOM 769 C CA . THR A 1 98 ? 8.248 -3.952 -13.787 1.00 95.44 98 THR A C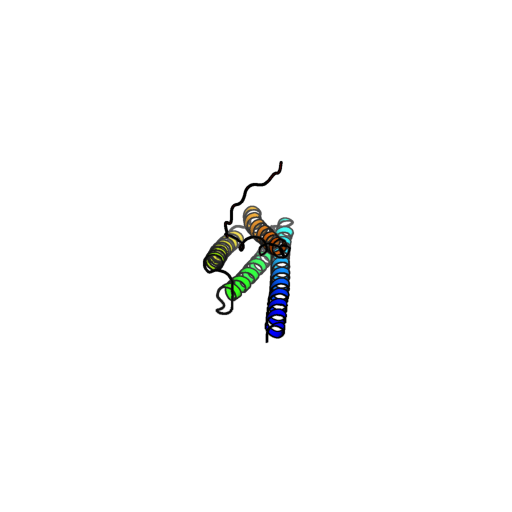A 1
ATOM 770 C C . THR A 1 98 ? 7.715 -2.806 -14.648 1.00 95.44 98 THR A C 1
ATOM 772 O O . THR A 1 98 ? 8.120 -2.622 -15.796 1.00 95.44 98 THR A O 1
ATOM 775 N N . SER A 1 99 ? 6.829 -1.981 -14.082 1.00 94.06 99 SER A N 1
ATOM 776 C CA . SER A 1 99 ? 6.257 -0.819 -14.774 1.00 94.06 99 SER A CA 1
ATOM 777 C C . SER A 1 99 ? 5.844 0.294 -13.813 1.00 94.06 99 SER A C 1
ATOM 779 O O . SER A 1 99 ? 5.266 0.030 -12.754 1.00 94.06 99 SER A O 1
ATOM 781 N N . GLU A 1 100 ? 6.041 1.553 -14.222 1.00 95.00 100 GLU A N 1
ATOM 782 C CA . GLU A 1 100 ? 5.546 2.735 -13.496 1.00 95.00 100 GLU A CA 1
ATOM 783 C C . GLU A 1 100 ? 4.027 2.702 -13.335 1.00 95.00 100 GLU A C 1
ATOM 785 O O . GLU A 1 100 ? 3.508 2.986 -12.259 1.00 95.00 100 GLU A O 1
ATOM 790 N N . LYS A 1 101 ? 3.306 2.254 -14.371 1.00 95.56 101 LYS A N 1
ATOM 791 C CA . LYS A 1 101 ? 1.837 2.191 -14.356 1.00 95.56 101 LYS A CA 1
ATOM 792 C C . LYS A 1 101 ? 1.313 1.293 -13.242 1.00 95.56 101 LYS A C 1
ATOM 794 O O . LYS A 1 101 ? 0.198 1.488 -12.763 1.00 95.56 101 LYS A O 1
ATOM 799 N N . HIS A 1 102 ? 2.083 0.279 -12.847 1.00 95.81 102 HIS A N 1
ATOM 800 C CA . HIS A 1 102 ? 1.693 -0.582 -11.740 1.00 95.81 102 HIS A CA 1
ATOM 801 C C . HIS A 1 102 ? 1.881 0.092 -10.385 1.00 95.81 102 HIS A C 1
ATOM 803 O O . HIS A 1 102 ? 1.022 -0.085 -9.517 1.00 95.81 102 HIS A O 1
ATOM 809 N N . LEU A 1 103 ? 2.929 0.908 -10.246 1.00 97.75 103 LEU A N 1
ATOM 810 C CA . LEU A 1 103 ? 3.171 1.731 -9.065 1.00 97.75 103 LEU A CA 1
ATOM 811 C C . LEU A 1 103 ? 2.129 2.842 -8.929 1.00 97.75 103 LEU A C 1
ATOM 813 O O . LEU A 1 103 ? 1.603 3.024 -7.837 1.00 97.75 103 LEU A O 1
ATOM 817 N N . ASP A 1 104 ? 1.768 3.525 -10.020 1.00 98.00 104 ASP A N 1
ATOM 818 C CA . ASP A 1 104 ? 0.807 4.640 -10.001 1.00 98.00 104 ASP A CA 1
ATOM 819 C C . ASP A 1 104 ? -0.531 4.248 -9.365 1.00 98.00 104 ASP A C 1
ATOM 821 O O . ASP A 1 104 ? -1.098 4.996 -8.570 1.00 98.00 104 ASP A O 1
ATOM 825 N N . VAL A 1 105 ? -1.021 3.044 -9.667 1.00 97.62 105 VAL A N 1
ATOM 826 C CA . VAL A 1 105 ? -2.256 2.516 -9.072 1.00 97.62 105 VAL A CA 1
ATOM 827 C C . VAL A 1 105 ? -2.130 2.397 -7.549 1.00 97.62 105 VAL A C 1
ATOM 829 O O . VAL A 1 105 ? -3.021 2.838 -6.826 1.00 97.62 105 VAL A O 1
ATOM 832 N N . LEU A 1 106 ? -1.023 1.835 -7.056 1.00 98.38 106 LEU A N 1
ATOM 833 C CA . LEU A 1 106 ? -0.773 1.659 -5.620 1.00 98.38 106 LEU A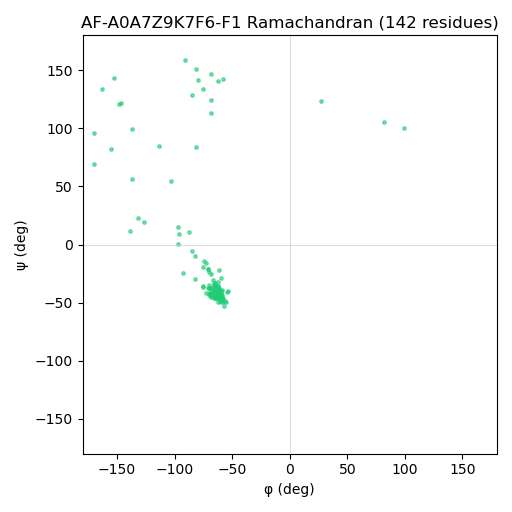 CA 1
ATOM 834 C C . LEU A 1 106 ? -0.553 3.003 -4.911 1.00 98.38 106 LEU A C 1
ATOM 836 O O . LEU A 1 106 ? -1.102 3.238 -3.836 1.00 98.38 106 LEU A O 1
ATOM 840 N N . ILE A 1 107 ? 0.203 3.906 -5.541 1.00 98.50 107 ILE A N 1
ATOM 841 C CA . ILE A 1 107 ? 0.464 5.264 -5.054 1.00 98.50 107 ILE A CA 1
ATOM 842 C C . ILE A 1 107 ? -0.851 6.020 -4.872 1.00 98.50 107 ILE A C 1
ATOM 844 O O . ILE A 1 107 ? -1.081 6.598 -3.810 1.00 98.50 107 ILE A O 1
ATOM 848 N N . ASN A 1 108 ? -1.723 5.995 -5.882 1.00 98.25 108 ASN A N 1
ATOM 849 C CA . ASN A 1 108 ? -2.998 6.704 -5.838 1.00 98.25 108 ASN A CA 1
ATOM 850 C C . ASN A 1 108 ? -3.914 6.163 -4.738 1.00 98.25 108 ASN A C 1
ATOM 852 O O . ASN A 1 108 ? -4.539 6.947 -4.031 1.00 98.25 108 ASN A O 1
ATOM 856 N N . ILE A 1 109 ? -3.976 4.842 -4.550 1.00 97.94 109 ILE A N 1
ATOM 857 C CA . ILE A 1 109 ? -4.755 4.243 -3.456 1.00 97.94 109 ILE A CA 1
ATOM 858 C C . ILE A 1 109 ? -4.244 4.737 -2.098 1.00 97.94 109 ILE A C 1
ATOM 860 O O . ILE A 1 109 ? -5.033 5.217 -1.286 1.00 97.94 109 ILE A O 1
ATOM 864 N N . ASN A 1 110 ? -2.931 4.678 -1.870 1.00 98.19 110 ASN A N 1
ATOM 865 C CA . ASN A 1 110 ? -2.339 5.085 -0.598 1.00 98.19 110 ASN A CA 1
ATOM 866 C C . ASN A 1 110 ? -2.523 6.587 -0.317 1.00 98.19 110 ASN A C 1
ATOM 868 O O . ASN A 1 110 ? -2.852 6.951 0.809 1.00 98.19 110 ASN A O 1
ATOM 872 N N . LYS A 1 111 ? -2.355 7.457 -1.326 1.00 98.06 111 LYS A N 1
ATOM 873 C CA . LYS A 1 111 ? -2.586 8.908 -1.183 1.00 98.06 111 LYS A CA 1
ATOM 874 C C . LYS A 1 111 ? -4.047 9.211 -0.838 1.00 98.06 111 LYS A C 1
ATOM 876 O O . LYS A 1 111 ? -4.300 9.881 0.156 1.00 98.06 111 LYS A O 1
ATOM 881 N N . ASN A 1 112 ? -4.996 8.633 -1.578 1.00 96.44 112 ASN A N 1
ATOM 882 C CA . ASN A 1 112 ? -6.426 8.836 -1.322 1.00 96.44 112 ASN A CA 1
ATOM 883 C C . ASN A 1 112 ? -6.850 8.342 0.072 1.00 96.44 112 ASN A C 1
ATOM 885 O O . ASN A 1 112 ? -7.675 8.977 0.725 1.00 96.44 112 ASN A O 1
ATOM 889 N N . LEU A 1 113 ? -6.293 7.223 0.549 1.00 94.56 113 LEU A N 1
ATOM 890 C CA . LEU A 1 113 ? -6.565 6.737 1.905 1.00 94.56 113 LEU A CA 1
ATOM 891 C C . LEU A 1 113 ? -5.978 7.656 2.973 1.00 94.56 113 LEU A C 1
ATOM 893 O O . LEU A 1 113 ? -6.675 7.975 3.931 1.00 94.56 113 LEU A O 1
ATOM 897 N N . ALA A 1 114 ? -4.736 8.116 2.801 1.00 94.94 114 ALA A N 1
ATOM 898 C CA . ALA A 1 114 ? -4.131 9.074 3.720 1.00 94.94 114 ALA A CA 1
ATOM 899 C C . ALA A 1 114 ? -4.958 10.368 3.809 1.00 94.94 114 ALA A C 1
ATOM 901 O O . ALA A 1 114 ? -5.270 10.823 4.906 1.00 94.94 114 ALA A O 1
ATOM 902 N N . GLU A 1 115 ? -5.383 10.919 2.670 1.00 93.81 115 GLU A N 1
ATOM 903 C CA . GLU A 1 115 ? -6.251 12.103 2.612 1.00 93.81 115 GLU A CA 1
ATOM 904 C C . GLU A 1 115 ? -7.615 11.852 3.275 1.00 93.81 115 GLU A C 1
ATOM 906 O O . GLU A 1 115 ? -8.087 12.666 4.072 1.00 93.81 115 GLU A O 1
ATOM 911 N N . GLY A 1 116 ? -8.241 10.703 3.008 1.00 90.44 116 GLY A N 1
ATOM 912 C CA . GLY A 1 116 ? -9.510 10.317 3.629 1.00 90.44 116 GLY A CA 1
ATOM 913 C C . GLY A 1 116 ? -9.421 10.170 5.153 1.00 90.44 116 GLY A C 1
ATOM 914 O O . GLY A 1 116 ? -10.339 10.567 5.871 1.00 90.44 116 GLY A O 1
ATOM 915 N N . LEU A 1 117 ? -8.309 9.633 5.660 1.00 88.44 117 LEU A N 1
ATOM 916 C CA . LEU A 1 117 ? -8.063 9.484 7.096 1.00 88.44 117 LEU A CA 1
ATOM 917 C C . LEU A 1 117 ? -7.829 10.836 7.782 1.00 88.44 117 LEU A C 1
ATOM 919 O O . LEU A 1 117 ? -8.324 11.036 8.887 1.00 88.44 117 LEU A O 1
ATOM 923 N N . LEU A 1 118 ? -7.139 11.772 7.121 1.00 85.25 118 LEU A N 1
ATOM 924 C CA . LEU A 1 118 ? -6.895 13.121 7.647 1.00 85.25 118 LEU A CA 1
ATOM 925 C C . LEU A 1 118 ? -8.159 13.993 7.634 1.00 85.25 118 LEU A C 1
ATOM 927 O O . LEU A 1 118 ? -8.441 14.676 8.613 1.00 85.25 118 LEU A O 1
ATOM 931 N N . THR A 1 119 ? -8.956 13.934 6.564 1.00 78.81 119 THR A N 1
ATOM 932 C CA . THR A 1 119 ? -10.196 14.727 6.438 1.00 78.81 119 THR A CA 1
ATOM 933 C C . THR A 1 119 ? -11.281 14.312 7.436 1.00 78.81 119 THR A C 1
ATOM 935 O O . THR A 1 119 ? -12.055 15.154 7.887 1.00 78.81 119 THR A O 1
ATOM 938 N N . GLN A 1 120 ? -11.334 13.039 7.846 1.00 61.69 120 GLN A N 1
ATOM 939 C CA . GLN A 1 120 ? -12.251 12.591 8.905 1.00 61.69 120 GLN A CA 1
ATOM 940 C C . GLN A 1 120 ? -11.822 13.007 10.320 1.00 61.69 120 GLN A C 1
ATOM 942 O O . GLN A 1 120 ? -12.641 12.932 11.236 1.00 61.69 120 GLN A O 1
ATOM 947 N N . THR A 1 121 ? -10.580 13.452 10.520 1.00 55.88 121 THR A N 1
ATOM 948 C CA . THR A 1 121 ? -10.104 13.965 11.817 1.00 55.88 121 THR A CA 1
ATOM 949 C C . THR A 1 121 ? -10.645 15.375 12.105 1.00 55.88 121 THR A C 1
ATOM 951 O O . THR A 1 121 ? -10.733 15.771 13.264 1.00 55.88 121 THR A O 1
ATOM 954 N N . GLU A 1 122 ? -11.100 16.109 11.080 1.00 50.75 122 GLU A N 1
ATOM 955 C CA . GLU A 1 122 ? -11.526 17.514 11.185 1.00 50.75 122 GLU A CA 1
ATOM 956 C C . GLU A 1 122 ? -13.047 17.741 11.333 1.00 50.75 122 GLU A C 1
ATOM 958 O O . GLU A 1 122 ? -13.499 18.871 11.168 1.00 50.75 122 GLU A O 1
ATOM 963 N N . ASN A 1 123 ? -13.868 16.727 11.657 1.00 41.94 123 ASN A N 1
ATOM 964 C CA . ASN A 1 123 ? -15.334 16.900 11.704 1.00 41.94 123 ASN A CA 1
ATOM 965 C C . ASN A 1 123 ? -15.960 16.768 13.116 1.00 41.94 123 ASN A C 1
ATOM 967 O O . ASN A 1 123 ? -16.450 15.693 13.470 1.00 41.94 123 ASN A O 1
ATOM 971 N N . PRO A 1 124 ? -15.986 17.843 13.932 1.00 44.47 124 PRO A N 1
ATOM 972 C CA . PRO A 1 124 ? -16.613 17.843 15.256 1.00 44.47 124 PRO A CA 1
ATOM 973 C C . PRO A 1 124 ? -18.124 18.188 15.301 1.00 44.47 124 PRO A C 1
ATOM 975 O O . PRO A 1 124 ? -18.635 18.386 16.400 1.00 44.47 124 PRO A O 1
ATOM 978 N N . GLU A 1 125 ? -18.876 18.266 14.188 1.00 47.53 125 GLU A N 1
ATOM 979 C CA . GLU A 1 125 ? -20.172 18.994 14.189 1.00 47.53 125 GLU A CA 1
ATOM 980 C C . GLU A 1 125 ? -21.453 18.281 13.697 1.00 47.53 125 GLU A C 1
ATOM 982 O O . GLU A 1 125 ? -22.459 18.945 13.444 1.00 47.53 125 GLU A O 1
ATOM 987 N N . VAL A 1 126 ? -21.524 16.946 13.636 1.00 50.12 126 VAL A N 1
ATOM 988 C CA . VAL A 1 126 ? -22.780 16.254 13.242 1.00 50.12 126 VAL A CA 1
ATOM 989 C C . VAL A 1 126 ? -23.543 15.654 14.435 1.00 50.12 12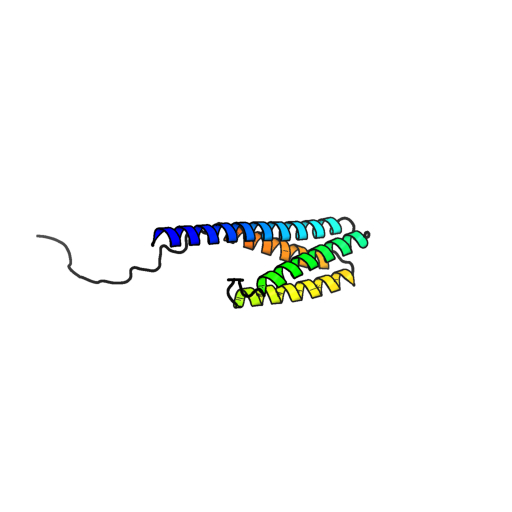6 VAL A C 1
ATOM 991 O O . VAL A 1 126 ? -23.868 14.476 14.432 1.00 50.12 126 VAL A O 1
ATOM 994 N N . GLU A 1 127 ? -23.863 16.456 15.458 1.00 42.47 127 GLU A N 1
ATOM 995 C CA . GLU A 1 127 ? -24.839 16.073 16.509 1.00 42.47 127 GLU A CA 1
ATOM 996 C C . GLU A 1 127 ? -25.804 17.201 16.948 1.00 42.47 127 GLU A C 1
ATOM 998 O O . GLU A 1 127 ? -26.554 17.037 17.907 1.00 42.47 127 GLU A O 1
ATOM 1003 N N . ALA A 1 128 ? -25.880 18.338 16.243 1.00 44.59 128 ALA A N 1
ATOM 1004 C CA . ALA A 1 128 ? -26.749 19.453 16.661 1.00 44.59 128 ALA A CA 1
ATOM 1005 C C . ALA A 1 128 ? -28.133 19.537 15.975 1.00 44.59 128 ALA A C 1
ATOM 1007 O O . ALA A 1 128 ? -28.890 20.459 16.273 1.00 44.59 128 ALA A O 1
ATOM 1008 N N . SER A 1 129 ? -28.512 18.629 15.067 1.00 43.34 129 SER A N 1
ATOM 1009 C CA . SER A 1 129 ? -29.695 18.857 14.206 1.00 43.34 129 SER A CA 1
ATOM 1010 C C . SER A 1 129 ? -30.701 17.708 14.088 1.00 43.34 129 SER A C 1
ATOM 1012 O O . SER A 1 129 ? -31.494 17.693 13.148 1.00 43.34 129 SER A O 1
ATOM 1014 N N . VAL A 1 130 ? -30.755 16.774 15.048 1.00 47.69 130 VAL A N 1
ATOM 1015 C CA . VAL A 1 130 ? -31.800 15.727 15.051 1.00 47.69 130 VAL A CA 1
ATOM 1016 C C . VAL A 1 130 ? -32.399 15.482 16.438 1.00 47.69 130 VAL A C 1
ATOM 1018 O O . VAL A 1 130 ? -32.403 14.359 16.918 1.00 47.69 130 VAL A O 1
ATOM 1021 N N . SER A 1 131 ? -32.939 16.508 17.104 1.00 38.53 131 SER A N 1
ATOM 1022 C CA . SER A 1 131 ? -34.082 16.305 18.017 1.00 38.53 131 SER A CA 1
ATOM 1023 C C . SER A 1 131 ? -34.695 17.630 18.470 1.00 38.53 131 SER A C 1
ATOM 1025 O O . SER A 1 131 ? -34.223 18.250 19.419 1.00 38.53 131 SER A O 1
ATOM 1027 N N . SER A 1 132 ? -35.760 18.067 17.794 1.00 38.62 132 SER A N 1
ATOM 1028 C CA . SER A 1 132 ? -36.898 18.784 18.399 1.00 38.62 132 SER A CA 1
ATOM 1029 C C . SER A 1 132 ? -38.023 18.899 17.370 1.00 38.62 132 SER A C 1
ATOM 1031 O O . SER A 1 132 ? -38.340 19.969 16.856 1.00 38.62 132 SER A O 1
ATOM 1033 N N . THR A 1 133 ? -38.639 17.763 17.049 1.00 37.28 133 THR A N 1
ATOM 1034 C CA . THR A 1 133 ? -39.938 17.745 16.376 1.00 37.28 133 THR A CA 1
ATOM 1035 C C . THR A 1 133 ? -41.033 17.864 17.441 1.00 37.28 133 THR A C 1
ATOM 1037 O O . THR A 1 133 ? -41.103 17.033 18.340 1.00 37.28 133 THR A O 1
ATOM 1040 N N . LYS A 1 134 ? -41.952 18.820 17.236 1.00 41.03 134 LYS A N 1
ATOM 1041 C CA . LYS A 1 134 ? -43.376 18.778 17.634 1.00 41.03 134 LYS A CA 1
ATOM 1042 C C . LYS A 1 134 ? -43.740 19.136 19.086 1.00 41.03 134 LYS A C 1
ATOM 1044 O O . LYS A 1 134 ? -43.763 18.286 19.963 1.00 41.03 134 LYS A O 1
ATOM 1049 N N . THR A 1 135 ? -44.303 20.332 19.276 1.00 33.06 135 THR A N 1
ATOM 1050 C CA . THR A 1 135 ? -45.644 20.476 19.883 1.00 33.06 135 THR A CA 1
ATOM 1051 C C . THR A 1 135 ? -46.329 21.707 19.290 1.00 33.06 135 THR A C 1
ATOM 1053 O O . THR A 1 135 ? -45.806 22.813 19.345 1.00 33.06 135 THR A O 1
ATOM 1056 N N . ALA A 1 136 ? -47.488 21.487 18.676 1.00 45.56 136 ALA A N 1
ATOM 1057 C CA . ALA A 1 136 ? -48.380 22.535 18.214 1.00 45.56 136 ALA A CA 1
ATOM 1058 C C . ALA A 1 136 ? -49.126 23.152 19.408 1.00 45.56 136 ALA A C 1
ATOM 1060 O O . ALA A 1 136 ? -49.712 22.414 20.198 1.00 45.56 136 ALA A O 1
ATOM 1061 N N . HIS A 1 137 ? -49.194 24.480 19.486 1.00 38.19 137 HIS A N 1
ATOM 1062 C CA . HIS A 1 137 ? -50.360 25.161 20.044 1.00 38.19 137 HIS A CA 1
ATOM 1063 C C . HIS A 1 137 ? -50.568 26.485 19.310 1.00 38.19 137 HIS A C 1
ATOM 1065 O O . HIS A 1 137 ? -49.664 27.308 19.208 1.00 38.19 137 HIS A O 1
ATOM 1071 N N . ALA A 1 138 ? -51.754 26.621 18.729 1.00 46.50 138 ALA A N 1
ATOM 1072 C CA . ALA A 1 138 ? -52.205 27.782 17.989 1.00 46.50 138 ALA A CA 1
ATOM 1073 C C . ALA A 1 138 ? -52.661 28.889 18.943 1.00 46.50 138 ALA A C 1
ATOM 1075 O O . ALA A 1 138 ? -53.368 28.596 19.901 1.00 46.50 138 ALA A O 1
ATOM 1076 N N . GLN A 1 139 ? -52.362 30.142 18.604 1.00 37.97 139 GLN A N 1
ATOM 1077 C CA . GLN A 1 139 ? -53.297 31.266 18.716 1.00 37.97 139 GLN A CA 1
ATOM 1078 C C . GLN A 1 139 ? -52.785 32.438 17.853 1.00 37.97 139 GLN A C 1
ATOM 1080 O O . GLN A 1 139 ? -51.583 32.704 17.871 1.00 37.97 139 GLN A O 1
ATOM 1085 N N . PRO A 1 140 ? -53.648 33.088 17.049 1.00 49.47 140 PRO A N 1
ATOM 1086 C CA . PRO A 1 140 ? -53.262 34.213 16.206 1.00 49.47 140 PRO A CA 1
ATOM 1087 C C . PRO A 1 140 ? -53.225 35.521 17.005 1.00 49.47 140 PRO A C 1
ATOM 1089 O O . PRO A 1 140 ? -53.954 35.696 17.979 1.00 49.47 140 PRO A O 1
ATOM 1092 N N . ASP A 1 141 ? -52.361 36.421 16.555 1.00 43.59 141 ASP A N 1
ATOM 1093 C CA . ASP A 1 141 ? -52.070 37.717 17.157 1.00 43.59 141 ASP A CA 1
ATOM 1094 C C . ASP A 1 141 ? -52.972 38.841 16.592 1.00 43.59 141 ASP A C 1
ATOM 1096 O O . ASP A 1 141 ? -53.439 38.775 15.452 1.00 43.59 141 ASP A O 1
ATOM 1100 N N . VAL A 1 142 ? -53.069 39.906 17.396 1.00 38.97 142 VAL A N 1
ATOM 1101 C CA . VAL A 1 142 ? -53.329 41.324 17.079 1.00 38.97 142 VAL A CA 1
ATOM 1102 C C . VAL A 1 142 ? -54.750 41.905 17.253 1.00 38.97 142 VAL A C 1
ATOM 1104 O O . VAL A 1 142 ? -55.622 41.806 16.398 1.00 38.9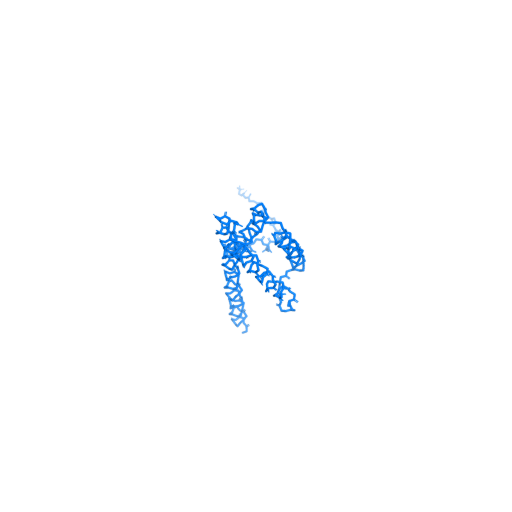7 142 VAL A O 1
ATOM 1107 N N . ALA A 1 143 ? -54.887 42.601 18.391 1.00 40.62 143 ALA A N 1
ATOM 1108 C CA . ALA A 1 143 ? -55.368 43.976 18.631 1.00 40.62 143 ALA A CA 1
ATOM 1109 C C . ALA A 1 143 ? -56.367 44.669 17.670 1.00 40.62 143 ALA A C 1
ATOM 1111 O O . ALA A 1 143 ? -56.044 44.934 16.514 1.00 40.62 143 ALA A O 1
ATOM 1112 N N . VAL A 1 144 ? -57.509 45.114 18.224 1.00 40.88 144 VAL A N 1
ATOM 1113 C CA . VAL A 1 144 ? -57.951 46.513 18.504 1.00 40.88 144 VAL A CA 1
ATOM 1114 C C . VAL A 1 144 ? -59.270 46.452 19.276 1.00 40.88 144 VAL A C 1
ATOM 1116 O O . VAL A 1 144 ? -60.103 45.581 18.943 1.00 40.88 144 VAL A O 1
#

Solvent-accessible surface area (backbone atoms only — not comparable to full-atom values): 8406 Å² total; per-residue (Å²): 126,70,63,63,55,53,52,51,51,53,49,54,52,52,53,49,49,54,49,39,53,52,50,20,52,50,29,42,50,40,22,51,44,43,56,58,31,64,78,45,70,85,44,53,67,60,41,51,48,32,48,50,52,42,50,51,51,46,51,52,52,50,55,52,60,70,37,87,84,48,83,68,56,67,70,58,42,52,51,52,53,53,48,44,56,49,50,52,54,46,46,54,49,31,71,75,48,86,48,62,73,48,43,51,56,55,29,50,53,25,44,53,49,19,51,54,42,54,60,64,71,73,67,92,73,94,80,85,84,86,84,85,84,84,83,91,78,92,79,89,87,82,91,135

Radius of gyration: 23.39 Å; Cα contacts (8 Å, |Δi|>4): 84; chains: 1; bounding box: 75×56×52 Å

Secondary structure (DSSP, 8-state):
--HHHHHHHHHHHHHHHHHHHHHHHHHHHHHHHHHHHTT-TT-HHHHHHHHHHHHHHHHHHHHHHTSTT--S-HHHHHHHHHHHHHHHHHHHHHHHS--HHHHHHHHHHHHHHHHHHHHGGG---TTSSS--------------

pLDDT: mean 81.49, std 21.53, range [33.06, 98.5]

Nearest PDB structures (foldseek):
  2lfd-assembly1_A  TM=5.899E-01  e=1.388E+00  Escherichia coli
  6dry-assembly1_A  TM=4.454E-01  e=4.588E+00  Homo sapiens
  5tvn-assembly1_A  TM=4.605E-01  e=4.845E+00  Homo sapiens

Foldseek 3Di:
DVVVVVVVVVVVLVVVLVVLLVLLVLLLVLLVQLVVCVVPLVPLVSNLVSLVSLLVSLVVVLVQLPDPPNPDDPVVSVVSVVVNVVSVVLSVVCNVPPDNVSSVVSSVVSNVSSVVSVVVSPDPDPPDPPDDDDDDDDDDDDDD

Mean predicted aligned error: 11.35 Å